Protein AF-A0ABD3F2F6-F1 (afdb_monomer_lite)

pLDDT: mean 80.14, std 14.1, range [32.81, 95.81]

Structure (mmCIF, N/CA/C/O backbone):
data_AF-A0ABD3F2F6-F1
#
_entry.id   AF-A0ABD3F2F6-F1
#
loop_
_atom_site.group_PDB
_atom_site.id
_atom_site.type_symbol
_atom_site.label_atom_id
_atom_site.label_alt_id
_atom_site.label_comp_id
_atom_site.label_asym_id
_atom_site.label_entity_id
_atom_site.label_seq_id
_atom_site.pdbx_PDB_ins_code
_atom_site.Cartn_x
_atom_site.Cartn_y
_atom_site.Cartn_z
_atom_site.occupancy
_atom_site.B_iso_or_equiv
_atom_site.auth_seq_id
_atom_site.auth_comp_id
_atom_site.auth_asym_id
_atom_site.auth_atom_id
_atom_site.pdbx_PDB_model_num
ATOM 1 N N . MET A 1 1 ? -10.175 11.149 2.663 1.00 34.66 1 MET A N 1
ATOM 2 C CA . MET A 1 1 ? -11.038 9.967 2.904 1.00 34.66 1 MET A CA 1
ATOM 3 C C . MET A 1 1 ? -10.371 8.774 2.241 1.00 34.66 1 MET A C 1
ATOM 5 O O . MET A 1 1 ? -10.285 8.774 1.022 1.00 34.66 1 MET A O 1
ATOM 9 N N . ILE A 1 2 ? -9.885 7.789 3.002 1.00 32.81 2 ILE A N 1
ATOM 10 C CA . ILE A 1 2 ? -9.436 6.516 2.416 1.00 32.81 2 ILE A CA 1
ATOM 11 C C . ILE A 1 2 ? -10.651 5.595 2.265 1.00 32.81 2 ILE A C 1
ATOM 13 O O . ILE A 1 2 ? -11.486 5.488 3.164 1.00 32.81 2 ILE A O 1
ATOM 17 N N . GLY A 1 3 ? -10.779 5.039 1.059 1.00 43.03 3 GLY A N 1
ATOM 18 C CA . GLY A 1 3 ? -12.008 4.497 0.471 1.00 43.03 3 GLY A CA 1
ATOM 19 C C . GLY A 1 3 ? -12.381 5.131 -0.880 1.00 43.03 3 GLY A C 1
ATOM 20 O O . GLY A 1 3 ? -13.419 4.779 -1.427 1.00 43.03 3 GLY A O 1
ATOM 21 N N . GLY A 1 4 ? -11.564 6.060 -1.401 1.00 45.00 4 GLY A N 1
ATOM 22 C CA . GLY A 1 4 ? -11.815 6.775 -2.659 1.00 45.00 4 GLY A CA 1
ATOM 23 C C . GLY A 1 4 ? -10.577 7.066 -3.514 1.00 45.00 4 GLY A C 1
ATOM 24 O O . GLY A 1 4 ? -10.615 8.043 -4.242 1.00 45.00 4 GLY A O 1
ATOM 25 N N . GLY A 1 5 ? -9.492 6.288 -3.390 1.00 52.72 5 GLY A N 1
ATOM 26 C CA . GLY A 1 5 ? -8.357 6.395 -4.320 1.00 52.72 5 GLY A CA 1
ATOM 27 C C . GLY A 1 5 ? -7.378 7.548 -4.098 1.00 52.72 5 GLY A C 1
ATOM 28 O O . GLY A 1 5 ? -6.946 8.187 -5.047 1.00 52.72 5 GLY A O 1
ATOM 29 N N . SER A 1 6 ? -7.025 7.844 -2.846 1.00 61.72 6 SER A N 1
ATOM 30 C CA . SER A 1 6 ? -6.035 8.887 -2.549 1.00 61.72 6 SER A CA 1
ATOM 31 C C . SER A 1 6 ? -4.613 8.355 -2.731 1.00 61.72 6 SER A C 1
ATOM 33 O O . SER A 1 6 ? -4.250 7.385 -2.069 1.00 61.72 6 SER A O 1
ATOM 35 N N . ILE A 1 7 ? -3.815 9.029 -3.558 1.00 64.25 7 ILE A N 1
ATOM 36 C CA . ILE A 1 7 ? -2.360 8.849 -3.651 1.00 64.25 7 ILE A CA 1
ATOM 37 C C . ILE A 1 7 ? -1.700 9.979 -2.864 1.00 64.25 7 ILE A C 1
ATOM 39 O O . ILE A 1 7 ? -2.131 11.131 -2.946 1.00 64.25 7 ILE A O 1
ATOM 43 N N . PHE A 1 8 ? -0.673 9.661 -2.089 1.00 68.31 8 PHE A N 1
ATOM 44 C CA . PHE A 1 8 ? 0.181 10.644 -1.434 1.00 68.31 8 PHE A CA 1
ATOM 45 C C . PHE A 1 8 ? 1.620 10.133 -1.463 1.00 68.31 8 PHE A C 1
ATOM 47 O O . PHE A 1 8 ? 1.853 8.929 -1.377 1.00 68.31 8 PHE A O 1
ATOM 54 N N . VAL A 1 9 ? 2.559 11.060 -1.623 1.00 69.88 9 VAL A N 1
ATOM 55 C CA . VAL A 1 9 ? 3.999 10.790 -1.662 1.00 69.88 9 VAL A CA 1
ATOM 56 C C . VAL A 1 9 ? 4.578 11.153 -0.301 1.00 69.88 9 VAL A C 1
ATOM 58 O O . VAL A 1 9 ? 4.168 12.152 0.295 1.00 69.88 9 VAL A O 1
ATOM 61 N N . MET A 1 10 ? 5.502 10.341 0.202 1.00 74.62 10 MET A N 1
ATOM 62 C CA . MET A 1 10 ? 6.161 10.577 1.481 1.00 74.62 10 MET A CA 1
ATOM 63 C C . MET A 1 10 ? 7.614 10.115 1.434 1.00 74.62 10 MET A C 1
ATOM 65 O O . MET A 1 10 ? 7.899 9.032 0.929 1.00 74.62 10 MET A O 1
ATOM 69 N N . ASP A 1 11 ? 8.505 10.919 2.009 1.00 76.94 11 ASP A N 1
ATOM 70 C CA . ASP A 1 11 ? 9.904 10.543 2.189 1.00 76.94 11 ASP A CA 1
ATOM 71 C C . ASP A 1 11 ? 10.015 9.608 3.395 1.00 76.94 11 ASP A C 1
ATOM 73 O O . ASP A 1 11 ? 9.551 9.934 4.493 1.00 76.94 11 ASP A O 1
ATOM 77 N N . ILE A 1 12 ? 10.633 8.447 3.192 1.00 74.56 12 ILE A N 1
ATOM 78 C CA . ILE A 1 12 ? 10.827 7.443 4.237 1.00 74.56 12 ILE A CA 1
ATOM 79 C C . ILE A 1 12 ? 12.324 7.214 4.415 1.00 74.56 12 ILE A C 1
ATOM 81 O O . ILE A 1 12 ? 13.052 6.987 3.451 1.00 74.56 12 ILE A O 1
ATOM 85 N N . ASP A 1 13 ? 12.790 7.275 5.659 1.00 77.00 13 ASP A N 1
ATOM 86 C CA . ASP A 1 13 ? 14.172 6.943 5.997 1.00 77.00 13 ASP A CA 1
ATOM 87 C C . ASP A 1 13 ? 14.357 5.418 5.920 1.00 77.00 13 ASP A C 1
ATOM 89 O O . ASP A 1 13 ? 13.531 4.654 6.421 1.00 77.00 13 ASP A O 1
ATOM 93 N N . GLU A 1 14 ? 15.463 4.955 5.332 1.00 71.44 14 GLU A N 1
ATOM 94 C CA . GLU A 1 14 ? 15.812 3.530 5.197 1.00 71.44 14 GLU A CA 1
ATOM 95 C C . GLU A 1 14 ? 15.771 2.748 6.527 1.00 71.44 14 GLU A C 1
ATOM 97 O O . GLU A 1 14 ? 15.601 1.525 6.547 1.00 71.44 14 GLU A O 1
ATOM 102 N N . ARG A 1 15 ? 15.936 3.449 7.656 1.00 77.00 15 ARG A N 1
ATOM 103 C CA . ARG A 1 15 ? 15.928 2.890 9.014 1.00 77.00 15 ARG A CA 1
ATOM 104 C C . ARG A 1 15 ? 14.529 2.775 9.596 1.00 77.00 15 ARG A C 1
ATOM 106 O O . ARG A 1 15 ? 14.384 2.179 10.666 1.00 77.00 15 ARG A O 1
ATOM 113 N N . GLN A 1 16 ? 13.527 3.360 8.946 1.00 88.25 16 GLN A N 1
ATOM 114 C CA . GLN A 1 16 ? 12.143 3.220 9.360 1.00 88.25 16 GLN A CA 1
ATOM 115 C C . GLN A 1 16 ? 11.612 1.843 8.979 1.00 88.25 16 GLN A C 1
ATOM 117 O O . GLN A 1 16 ? 11.961 1.265 7.948 1.00 88.25 16 GLN A O 1
ATOM 122 N N . ASN A 1 17 ? 10.774 1.300 9.854 1.00 92.31 17 ASN A N 1
ATOM 123 C CA . ASN A 1 17 ? 10.074 0.049 9.610 1.00 92.31 17 ASN A CA 1
ATOM 124 C C . ASN A 1 17 ? 8.642 0.284 9.124 1.00 92.31 17 ASN A C 1
ATOM 126 O O . ASN A 1 17 ? 8.111 1.397 9.153 1.00 92.31 17 ASN A O 1
ATOM 130 N N . VAL A 1 18 ? 8.008 -0.802 8.696 1.00 93.25 18 VAL A N 1
ATOM 131 C CA . VAL A 1 18 ? 6.624 -0.810 8.209 1.00 93.25 18 VAL A CA 1
ATOM 132 C C . VAL A 1 18 ? 5.647 -0.265 9.261 1.00 93.25 18 VAL A C 1
ATOM 134 O O . VAL A 1 18 ? 4.704 0.441 8.908 1.00 93.25 18 VAL A O 1
ATOM 137 N N . TRP A 1 19 ? 5.880 -0.511 10.557 1.00 94.62 19 TRP A N 1
ATOM 138 C 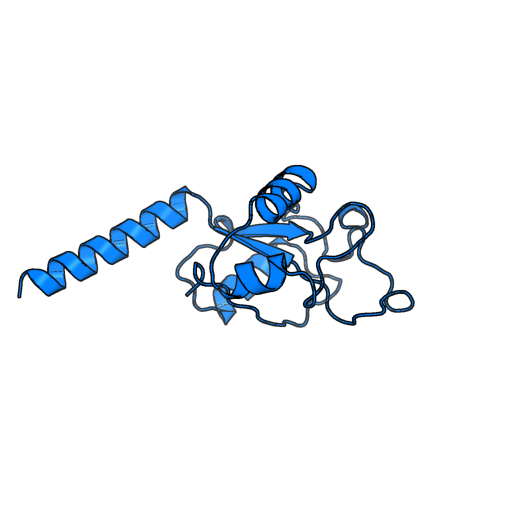CA . TRP A 1 19 ? 5.065 0.083 11.624 1.00 94.62 19 TRP A CA 1
ATOM 139 C C . TRP A 1 19 ? 5.120 1.618 11.629 1.00 94.62 19 TRP A C 1
ATOM 141 O O . TRP A 1 19 ? 4.079 2.271 11.677 1.00 94.62 19 TRP A O 1
ATOM 151 N N . GLN A 1 20 ? 6.316 2.202 11.540 1.00 93.19 20 GLN A N 1
ATOM 152 C CA . GLN A 1 20 ? 6.494 3.657 11.505 1.00 93.19 20 GLN A CA 1
ATOM 153 C C . GLN A 1 20 ? 5.865 4.270 10.251 1.00 93.19 20 GLN A C 1
ATOM 155 O O . GLN A 1 20 ? 5.268 5.342 10.325 1.00 93.19 20 GLN A O 1
ATOM 160 N N . LEU A 1 21 ? 5.912 3.562 9.119 1.00 91.75 21 LEU A N 1
ATOM 161 C CA . LEU A 1 21 ? 5.176 3.958 7.923 1.00 91.75 21 LEU A CA 1
ATOM 162 C C . LEU A 1 21 ? 3.660 3.996 8.185 1.00 91.75 21 LEU A C 1
ATOM 164 O O . LEU A 1 21 ? 3.006 4.985 7.858 1.00 91.75 21 LEU A O 1
ATOM 168 N N . LYS A 1 22 ? 3.086 2.971 8.834 1.00 92.88 22 LYS A N 1
ATOM 169 C CA . LYS A 1 22 ? 1.660 2.974 9.216 1.00 92.88 22 LYS A CA 1
ATOM 170 C C . LYS A 1 22 ? 1.316 4.170 10.119 1.00 92.88 22 LYS A C 1
ATOM 172 O O . LYS A 1 22 ? 0.270 4.783 9.916 1.00 92.88 22 LYS A O 1
ATOM 177 N N . GLU A 1 23 ? 2.177 4.532 11.073 1.00 91.75 23 GLU A N 1
ATOM 178 C CA . GLU A 1 23 ? 1.994 5.729 11.914 1.00 91.75 23 GLU A CA 1
ATOM 179 C C . GLU A 1 23 ? 1.936 7.008 11.067 1.00 91.75 23 GLU A C 1
ATOM 181 O O . GLU A 1 23 ? 0.929 7.721 11.111 1.00 91.75 23 GLU A O 1
ATOM 186 N N . MET A 1 24 ? 2.936 7.233 10.209 1.00 88.62 24 MET A N 1
ATOM 187 C CA . MET A 1 24 ? 2.998 8.413 9.337 1.00 88.62 24 MET A CA 1
ATOM 188 C C . MET A 1 24 ? 1.774 8.523 8.416 1.00 88.62 24 MET A C 1
ATOM 190 O O . MET A 1 24 ? 1.205 9.602 8.267 1.00 88.62 24 MET A O 1
ATOM 194 N N . ILE A 1 25 ? 1.307 7.406 7.842 1.00 87.25 25 ILE A N 1
ATOM 195 C CA . ILE A 1 25 ? 0.107 7.387 6.992 1.00 87.25 25 ILE A CA 1
ATOM 196 C C . ILE A 1 25 ? -1.121 7.874 7.766 1.00 87.25 25 ILE A C 1
ATOM 198 O O . ILE A 1 25 ? -1.906 8.662 7.230 1.00 87.25 25 ILE A O 1
ATOM 202 N N . THR A 1 26 ? -1.309 7.404 9.005 1.00 86.81 26 THR A N 1
ATOM 203 C CA . THR A 1 26 ? -2.457 7.818 9.827 1.00 86.81 26 THR A CA 1
ATOM 204 C C . THR A 1 26 ? -2.393 9.285 10.236 1.00 86.81 26 THR A C 1
ATOM 206 O O . THR A 1 26 ? -3.428 9.957 10.208 1.00 86.81 26 THR A O 1
ATOM 209 N N . GLU A 1 27 ? -1.199 9.781 10.570 1.00 85.06 27 GLU A N 1
ATOM 210 C CA . GLU A 1 27 ? -0.967 11.165 10.987 1.00 85.06 27 GLU A CA 1
ATOM 211 C C . GLU A 1 27 ? -1.200 12.142 9.829 1.00 85.06 27 GLU A C 1
ATOM 213 O O . GLU A 1 27 ? -2.022 13.052 9.952 1.00 85.06 27 GLU A O 1
ATOM 218 N N . GLU A 1 28 ? -0.571 11.909 8.675 1.00 81.38 28 GLU A N 1
ATOM 219 C CA . GLU A 1 28 ? -0.661 12.808 7.518 1.00 81.38 28 GLU A CA 1
ATOM 220 C C . GLU A 1 28 ? -2.076 12.846 6.925 1.00 81.38 28 GLU A C 1
ATOM 222 O O . GLU A 1 28 ? -2.655 13.909 6.677 1.00 81.38 28 GLU A O 1
ATOM 227 N N . ASN A 1 29 ? -2.710 11.682 6.765 1.00 74.19 29 ASN A N 1
ATOM 228 C CA . ASN A 1 29 ? -4.025 11.604 6.126 1.00 74.19 29 ASN A CA 1
ATOM 229 C C . ASN A 1 29 ? -5.192 11.915 7.078 1.00 74.19 29 ASN A C 1
ATOM 231 O O . ASN A 1 29 ? -6.351 11.879 6.644 1.00 74.19 29 ASN A O 1
ATOM 235 N N . HIS A 1 30 ? -4.914 12.200 8.360 1.00 71.19 30 HIS A N 1
ATOM 236 C CA . HIS A 1 30 ? -5.915 12.454 9.404 1.00 71.19 30 HIS A CA 1
ATOM 237 C C . HIS A 1 30 ? -7.029 11.391 9.417 1.00 71.19 30 HIS A C 1
ATOM 239 O O . HIS A 1 30 ? -8.211 11.684 9.636 1.00 71.19 30 HIS A O 1
ATOM 245 N N . VAL A 1 31 ? -6.672 10.141 9.111 1.00 67.69 31 VAL A N 1
ATOM 246 C CA . VAL A 1 31 ? -7.646 9.053 9.042 1.00 67.69 31 VAL A CA 1
ATOM 247 C C . VAL A 1 31 ? -7.926 8.615 10.475 1.00 67.69 31 VAL A C 1
ATOM 249 O O . VAL A 1 31 ? -6.984 8.296 11.196 1.00 67.69 31 VAL A O 1
ATOM 252 N N . PRO A 1 32 ? -9.196 8.546 10.914 1.00 76.75 32 PRO A N 1
ATOM 253 C CA . PRO A 1 32 ? -9.544 8.114 12.265 1.00 76.75 32 PRO A CA 1
ATOM 254 C C . PRO A 1 32 ? -9.456 6.583 12.397 1.00 76.75 32 PRO A C 1
ATOM 256 O O . PRO A 1 32 ? -10.395 5.926 12.843 1.00 76.75 32 PRO A O 1
ATOM 259 N N . VAL A 1 33 ? -8.341 6.000 11.960 1.00 83.44 33 VAL A N 1
ATOM 260 C CA . VAL A 1 33 ? -8.002 4.583 12.108 1.00 83.44 33 VAL A CA 1
ATOM 261 C C . VAL A 1 33 ? -6.689 4.472 12.859 1.00 83.44 33 VAL A C 1
ATOM 263 O O . VAL A 1 33 ? -5.801 5.307 12.715 1.00 83.44 33 VAL A O 1
ATOM 266 N N . SER A 1 34 ? -6.573 3.443 13.690 1.00 88.88 34 SER A N 1
ATOM 267 C CA . SER A 1 34 ? -5.316 3.162 14.373 1.00 88.88 34 SER A CA 1
ATOM 268 C C . SER A 1 34 ? -4.303 2.592 13.370 1.00 88.88 34 SER A C 1
ATOM 270 O O . SER A 1 34 ? -4.715 1.833 12.492 1.00 88.88 34 SER A O 1
ATOM 272 N N . PRO A 1 35 ? -2.992 2.862 13.516 1.00 91.06 35 PRO A N 1
ATOM 273 C CA . PRO A 1 35 ? -1.959 2.270 12.659 1.00 91.06 35 PRO A CA 1
ATOM 274 C C . PRO A 1 35 ? -2.058 0.743 12.553 1.00 91.06 35 PRO A C 1
ATOM 276 O O . PRO A 1 35 ? -1.925 0.187 11.472 1.00 91.06 35 PRO A O 1
ATOM 279 N N . LYS A 1 36 ? -2.420 0.059 13.648 1.00 91.75 36 LYS A N 1
ATOM 280 C CA . LYS A 1 36 ? -2.641 -1.402 13.691 1.00 91.75 36 LYS A CA 1
ATOM 281 C C . LYS A 1 36 ? -3.756 -1.908 12.765 1.00 91.75 36 LYS A C 1
ATOM 283 O O . LYS A 1 36 ? -3.854 -3.104 12.514 1.00 91.75 36 LYS A O 1
ATOM 288 N N . ASP A 1 37 ? -4.665 -1.020 12.368 1.00 92.19 37 ASP A N 1
ATOM 289 C CA . ASP A 1 37 ? -5.777 -1.329 11.478 1.00 92.19 37 ASP A CA 1
ATOM 290 C C . ASP A 1 37 ? -5.413 -1.079 10.011 1.00 92.19 37 ASP A C 1
ATOM 292 O O . ASP A 1 37 ? -6.199 -1.444 9.138 1.00 92.19 37 ASP A O 1
ATOM 296 N N . LEU A 1 38 ? -4.246 -0.490 9.731 1.00 93.19 38 LEU A N 1
ATOM 297 C CA . LEU A 1 38 ? -3.693 -0.414 8.386 1.00 93.19 38 LEU A CA 1
ATOM 298 C C . LEU A 1 38 ? -2.986 -1.714 8.021 1.00 93.19 38 LEU A C 1
ATOM 300 O O . LEU A 1 38 ? -2.309 -2.334 8.843 1.00 93.19 38 LEU A O 1
ATOM 304 N N . LYS A 1 39 ? -3.104 -2.078 6.750 1.00 94.12 39 LYS A N 1
ATOM 305 C CA . LYS A 1 39 ? -2.397 -3.183 6.113 1.00 94.12 39 LYS A CA 1
ATOM 306 C C . LYS A 1 39 ? -1.686 -2.657 4.883 1.00 94.12 39 LYS A C 1
ATOM 308 O O . LYS A 1 39 ? -2.301 -1.955 4.082 1.00 94.12 39 LYS A O 1
ATOM 313 N N . LEU A 1 40 ? -0.409 -2.989 4.755 1.00 94.69 40 LEU A N 1
ATOM 314 C CA . LEU A 1 40 ? 0.438 -2.533 3.660 1.00 94.69 40 LEU A CA 1
ATOM 315 C C . LEU A 1 40 ? 0.852 -3.725 2.808 1.00 94.69 40 LEU A C 1
ATOM 317 O O . LEU A 1 40 ? 1.168 -4.788 3.343 1.00 94.69 40 LEU A O 1
ATOM 321 N N . TYR A 1 41 ? 0.833 -3.541 1.493 1.00 94.56 41 TYR A N 1
ATOM 322 C CA . TYR A 1 41 ? 1.205 -4.562 0.523 1.00 94.56 41 TYR A CA 1
ATOM 323 C C . TYR A 1 41 ? 2.097 -3.943 -0.544 1.00 94.56 41 TYR A C 1
ATOM 325 O O . TYR A 1 41 ? 1.809 -2.862 -1.061 1.00 94.56 41 TYR A O 1
ATOM 333 N N . VAL A 1 42 ? 3.149 -4.665 -0.916 1.00 93.06 42 VAL A N 1
ATOM 334 C CA . VAL A 1 42 ? 3.993 -4.309 -2.057 1.00 93.06 42 VAL A CA 1
ATOM 335 C C . VAL A 1 42 ? 3.137 -4.324 -3.330 1.00 93.06 42 VAL A C 1
ATOM 337 O O . VAL A 1 42 ? 2.474 -5.328 -3.609 1.00 93.06 42 VAL A O 1
ATOM 340 N N . ALA A 1 43 ? 3.138 -3.234 -4.105 1.00 91.81 43 ALA A N 1
ATOM 341 C CA . ALA A 1 43 ? 2.390 -3.135 -5.360 1.00 91.81 43 ALA A CA 1
ATOM 342 C C . ALA A 1 43 ? 3.228 -3.667 -6.535 1.00 91.81 43 ALA A C 1
ATOM 344 O O . ALA A 1 43 ? 3.649 -2.919 -7.410 1.00 91.81 43 ALA A O 1
ATOM 345 N N . LYS A 1 44 ? 3.520 -4.969 -6.526 1.00 89.25 44 LYS A N 1
ATOM 346 C CA . LYS A 1 44 ? 4.360 -5.627 -7.535 1.00 89.25 44 LYS A CA 1
ATOM 347 C C . LYS A 1 44 ? 3.680 -6.874 -8.081 1.00 89.25 44 LYS A C 1
ATOM 349 O O . LYS A 1 44 ? 3.122 -7.660 -7.314 1.00 89.25 44 LYS A O 1
ATOM 354 N N . ASN A 1 45 ? 3.750 -7.074 -9.390 1.00 84.69 45 ASN A N 1
ATOM 355 C CA . ASN A 1 45 ? 3.309 -8.287 -10.060 1.00 84.69 45 ASN A CA 1
ATOM 356 C C . ASN A 1 45 ? 4.501 -8.987 -10.716 1.00 84.69 45 ASN A C 1
ATOM 358 O O . ASN A 1 45 ? 5.083 -8.463 -11.664 1.00 84.69 45 ASN A O 1
ATOM 362 N N . ASP A 1 46 ? 4.844 -10.174 -10.221 1.00 79.88 46 ASP A N 1
ATOM 363 C CA . ASP A 1 46 ? 6.051 -10.906 -10.609 1.00 79.88 46 ASP A CA 1
ATOM 364 C C . ASP A 1 46 ? 7.306 -10.014 -10.506 1.00 79.88 46 ASP A C 1
ATOM 366 O O . ASP A 1 46 ? 7.782 -9.734 -9.404 1.00 79.88 46 ASP A O 1
ATOM 370 N N . GLU A 1 47 ? 7.828 -9.537 -11.635 1.00 77.81 47 GLU A N 1
ATOM 371 C CA . GLU A 1 47 ? 9.010 -8.669 -11.702 1.00 77.81 47 GLU A CA 1
ATOM 372 C C . GLU A 1 47 ? 8.664 -7.181 -11.878 1.00 77.81 47 GLU A C 1
ATOM 374 O O . GLU A 1 47 ? 9.516 -6.336 -11.619 1.00 77.81 47 GLU A O 1
ATOM 379 N N . ASN A 1 48 ? 7.415 -6.848 -12.222 1.00 84.06 48 ASN A N 1
ATOM 380 C CA . ASN A 1 48 ? 7.008 -5.489 -12.577 1.00 84.06 48 ASN A CA 1
ATOM 381 C C . ASN A 1 48 ? 6.301 -4.784 -11.419 1.00 84.06 48 ASN A C 1
ATOM 383 O O . ASN A 1 48 ? 5.354 -5.314 -10.833 1.00 84.06 48 ASN A O 1
ATOM 387 N N . TRP A 1 49 ? 6.737 -3.568 -11.115 1.00 88.19 49 TRP A N 1
ATOM 388 C CA . TRP A 1 49 ? 6.025 -2.677 -10.206 1.00 88.19 49 TRP A CA 1
ATOM 389 C C . TRP A 1 49 ? 4.743 -2.169 -10.858 1.00 88.19 49 TRP A C 1
ATOM 391 O O . TRP A 1 49 ? 4.687 -1.984 -12.071 1.00 88.19 49 TRP A O 1
ATOM 401 N N . LEU A 1 50 ? 3.699 -1.986 -10.053 1.00 87.81 50 LEU A N 1
ATOM 402 C CA . LEU A 1 50 ? 2.493 -1.305 -10.495 1.00 87.81 50 LEU A CA 1
ATOM 403 C C . LEU A 1 50 ? 2.859 0.152 -10.750 1.00 87.81 50 LEU A C 1
ATOM 405 O O . LEU A 1 50 ? 3.142 0.859 -9.792 1.00 87.81 50 LEU A O 1
ATOM 409 N N . ASP A 1 51 ? 2.827 0.583 -12.003 1.00 84.25 51 ASP A N 1
ATOM 410 C CA . ASP A 1 51 ? 3.120 1.958 -12.398 1.00 84.25 51 ASP A CA 1
ATOM 411 C C . ASP A 1 51 ? 1.836 2.774 -12.648 1.00 84.25 51 ASP A C 1
ATOM 413 O O . ASP A 1 51 ? 0.731 2.237 -12.792 1.00 84.25 51 ASP A O 1
ATOM 417 N N . SER A 1 52 ? 1.979 4.097 -12.729 1.00 83.50 52 SER A N 1
ATOM 418 C CA . SER A 1 52 ? 0.853 5.025 -12.928 1.00 83.50 52 SER A CA 1
ATOM 419 C C . SER A 1 52 ? 0.163 4.922 -14.302 1.00 83.50 52 SER A C 1
ATOM 421 O O . SER A 1 52 ? -0.955 5.420 -14.492 1.00 83.50 52 SER A O 1
ATOM 423 N N . SER A 1 53 ? 0.799 4.275 -15.282 1.00 84.31 53 SER A N 1
ATOM 424 C CA . SER A 1 53 ? 0.230 3.999 -16.603 1.00 84.31 53 SER A CA 1
ATOM 425 C C . SER A 1 53 ? -0.658 2.747 -16.620 1.00 84.31 53 SER A C 1
ATOM 427 O O . SER A 1 53 ? -1.497 2.622 -17.524 1.00 84.31 53 SER A O 1
ATOM 429 N N . ASP A 1 54 ? -0.554 1.873 -15.608 1.00 86.56 54 ASP A N 1
ATOM 430 C CA . ASP A 1 54 ? -1.394 0.685 -15.467 1.00 86.56 54 ASP A CA 1
ATOM 431 C C . ASP A 1 54 ? -2.887 1.085 -15.372 1.00 86.56 54 ASP A C 1
ATOM 433 O O . ASP A 1 54 ? -3.285 1.911 -14.542 1.00 86.56 54 ASP A O 1
ATOM 437 N N . PRO A 1 55 ? -3.783 0.509 -16.195 1.00 89.62 55 PRO A N 1
ATOM 438 C CA . PRO A 1 55 ? -5.214 0.799 -16.122 1.00 89.62 55 PRO A CA 1
ATOM 439 C C . PRO A 1 55 ? -5.839 0.541 -14.742 1.00 89.62 55 PRO A C 1
ATOM 441 O O . PRO A 1 55 ? -6.812 1.200 -14.372 1.00 89.62 55 PRO A O 1
ATOM 444 N N . ASN A 1 56 ? -5.315 -0.417 -13.981 1.00 88.38 56 ASN A N 1
ATOM 445 C CA . ASN A 1 56 ? -5.743 -0.707 -12.621 1.00 88.38 56 ASN A CA 1
ATOM 446 C C . ASN A 1 56 ? -5.342 0.398 -11.642 1.00 88.38 56 ASN A C 1
ATOM 448 O O . ASN A 1 56 ? -6.102 0.638 -10.704 1.00 88.38 56 ASN A O 1
ATOM 452 N N . PHE A 1 57 ? -4.233 1.106 -11.880 1.00 86.19 57 PHE A N 1
ATOM 453 C CA . PHE A 1 57 ? -3.836 2.272 -11.088 1.00 86.19 57 PHE A CA 1
ATOM 454 C C . PHE A 1 57 ? -4.908 3.365 -11.152 1.00 86.19 57 PHE A C 1
ATOM 456 O O . PHE A 1 57 ? -5.426 3.794 -10.124 1.00 86.19 57 PHE A O 1
ATOM 463 N N . LYS A 1 58 ? -5.372 3.714 -12.358 1.00 86.00 58 LYS A N 1
ATOM 464 C CA . LYS A 1 58 ? -6.469 4.688 -12.536 1.00 86.00 58 LYS A CA 1
ATOM 465 C C . LYS A 1 58 ? -7.761 4.259 -11.852 1.00 86.00 58 LYS A C 1
ATOM 467 O O . LYS A 1 58 ? -8.496 5.071 -11.303 1.00 86.00 58 LYS A O 1
ATOM 472 N N . ARG A 1 59 ? -8.057 2.960 -11.859 1.00 86.75 59 ARG A N 1
ATOM 473 C CA . ARG A 1 59 ? -9.243 2.438 -11.166 1.00 86.75 59 ARG A CA 1
ATOM 474 C C . ARG A 1 59 ? -9.106 2.553 -9.651 1.00 86.75 59 ARG A C 1
ATOM 476 O O . ARG A 1 59 ? -10.110 2.822 -8.994 1.00 86.75 59 ARG A O 1
ATOM 483 N N . LEU A 1 60 ? -7.893 2.389 -9.118 1.00 86.38 60 LEU A N 1
ATOM 484 C CA . LEU A 1 60 ? -7.607 2.661 -7.713 1.00 86.38 60 LEU A CA 1
ATOM 485 C C . LEU A 1 60 ? -7.830 4.135 -7.385 1.00 86.38 60 LEU A C 1
ATOM 487 O O . LEU A 1 60 ? -8.502 4.395 -6.392 1.00 86.38 60 LEU A O 1
ATOM 491 N N . GLU A 1 61 ? -7.377 5.068 -8.230 1.00 82.56 61 GLU A N 1
ATOM 492 C CA . GLU A 1 61 ? -7.648 6.512 -8.085 1.00 82.56 61 GLU A CA 1
ATOM 493 C C . GLU A 1 61 ? -9.151 6.834 -8.069 1.00 82.56 61 GLU A C 1
ATOM 495 O O . GLU A 1 61 ? -9.612 7.697 -7.327 1.00 82.56 61 GLU A O 1
ATOM 500 N N . GLU A 1 62 ? -9.950 6.096 -8.839 1.00 83.69 62 GLU A N 1
ATOM 501 C CA . GLU A 1 62 ? -11.414 6.220 -8.854 1.00 83.69 62 GLU A CA 1
ATOM 502 C C . GLU A 1 62 ? -12.099 5.559 -7.637 1.00 83.69 62 GLU A C 1
ATOM 504 O O . GLU A 1 62 ? -13.328 5.575 -7.516 1.00 83.69 62 GLU A O 1
ATOM 509 N N . GLY A 1 63 ? -11.329 4.962 -6.722 1.00 79.06 63 GLY A N 1
ATOM 510 C CA . GLY A 1 63 ? -11.830 4.271 -5.534 1.00 79.06 63 GLY A CA 1
ATOM 511 C C . GLY A 1 63 ? -12.369 2.863 -5.800 1.00 79.06 63 GLY A C 1
ATOM 512 O O . GLY A 1 63 ? -12.980 2.261 -4.913 1.00 79.06 63 GLY A O 1
ATOM 513 N N . ALA A 1 64 ? -12.157 2.317 -6.998 1.00 84.81 64 ALA A N 1
ATOM 514 C CA . ALA A 1 64 ? -12.439 0.923 -7.299 1.00 84.81 64 ALA A CA 1
ATOM 515 C C . ALA A 1 64 ? -11.219 0.060 -6.961 1.00 84.81 64 ALA A C 1
ATOM 517 O O . ALA A 1 64 ? -10.088 0.440 -7.228 1.00 84.81 64 ALA A O 1
ATOM 518 N N . VAL A 1 65 ? -11.444 -1.141 -6.428 1.00 87.56 65 VAL A N 1
ATOM 519 C CA . VAL A 1 65 ? -10.377 -2.135 -6.233 1.00 87.56 65 VAL A CA 1
ATOM 520 C C . VAL A 1 65 ? -10.561 -3.238 -7.278 1.00 87.56 65 VAL A C 1
ATOM 522 O O . VAL A 1 65 ? -11.465 -4.067 -7.131 1.00 87.56 65 VAL A O 1
ATOM 525 N N . PRO A 1 66 ? -9.787 -3.238 -8.381 1.00 90.06 66 PRO A N 1
ATOM 526 C CA . PRO A 1 66 ? -9.836 -4.299 -9.381 1.00 90.06 66 PRO A CA 1
ATOM 527 C C . PRO A 1 66 ? -9.481 -5.670 -8.795 1.00 90.06 66 PRO A C 1
ATOM 529 O O . PRO A 1 66 ? -8.710 -5.774 -7.839 1.00 90.06 66 PRO A O 1
ATOM 532 N N . ALA A 1 67 ? -10.002 -6.736 -9.412 1.00 92.62 67 ALA A N 1
ATOM 533 C CA . ALA A 1 67 ? -9.690 -8.111 -9.013 1.00 92.62 67 ALA A CA 1
ATOM 534 C C . ALA A 1 67 ? -8.180 -8.388 -9.060 1.00 92.62 67 ALA A C 1
ATOM 536 O O . ALA A 1 67 ? -7.645 -8.981 -8.136 1.00 92.62 67 ALA A O 1
ATOM 537 N N . GLU A 1 68 ? -7.485 -7.862 -10.069 1.00 91.38 68 GLU A N 1
ATOM 538 C CA . GLU A 1 68 ? -6.034 -8.005 -10.207 1.00 91.38 68 GLU A CA 1
ATOM 539 C C . GLU A 1 68 ? -5.252 -7.373 -9.047 1.00 91.38 68 GLU A C 1
ATOM 541 O O . GLU A 1 68 ? -4.284 -7.962 -8.575 1.00 91.38 68 GLU A O 1
ATOM 546 N N . ILE A 1 69 ? -5.712 -6.233 -8.517 1.00 91.69 69 ILE A N 1
ATOM 547 C CA . ILE A 1 69 ? -5.117 -5.620 -7.321 1.00 91.69 69 ILE A CA 1
ATOM 548 C C . ILE A 1 69 ? -5.379 -6.483 -6.084 1.00 91.69 69 ILE A C 1
ATOM 550 O O . ILE A 1 69 ? -4.488 -6.682 -5.263 1.00 91.69 69 ILE A O 1
ATOM 554 N N . THR A 1 70 ? -6.582 -7.048 -5.964 1.00 91.44 70 THR A N 1
ATOM 555 C CA . THR A 1 70 ? -6.903 -7.969 -4.861 1.00 91.44 70 THR A CA 1
ATOM 556 C C . THR A 1 70 ? -6.032 -9.225 -4.919 1.00 91.44 70 THR A C 1
ATOM 558 O O . THR A 1 70 ? -5.503 -9.662 -3.897 1.00 91.44 70 THR A O 1
ATOM 561 N N . ASP A 1 71 ? -5.840 -9.781 -6.114 1.00 93.25 71 ASP A N 1
ATOM 562 C CA . ASP A 1 71 ? -4.977 -10.937 -6.337 1.00 93.25 71 ASP A CA 1
ATOM 563 C C . ASP A 1 71 ? -3.511 -10.601 -6.035 1.00 93.25 71 ASP A C 1
ATOM 565 O O . ASP A 1 71 ? -2.814 -11.412 -5.432 1.00 93.25 71 ASP A O 1
ATOM 569 N N . MET A 1 72 ? -3.050 -9.398 -6.390 1.00 92.38 72 MET A N 1
ATOM 570 C CA . MET A 1 72 ? -1.712 -8.901 -6.060 1.00 92.38 72 MET A CA 1
ATOM 571 C C . MET A 1 72 ? -1.492 -8.821 -4.544 1.00 92.38 72 MET A C 1
ATOM 573 O O . MET A 1 72 ? -0.518 -9.375 -4.037 1.00 92.38 72 MET A O 1
ATOM 577 N N . MET A 1 73 ? -2.431 -8.225 -3.801 1.00 93.19 73 MET A N 1
ATOM 578 C CA . MET A 1 73 ? -2.382 -8.183 -2.332 1.00 93.19 73 MET A CA 1
ATOM 579 C C . MET A 1 73 ? -2.351 -9.593 -1.727 1.00 93.19 73 MET A C 1
ATOM 581 O O . MET A 1 73 ? -1.597 -9.859 -0.791 1.00 93.19 73 MET A O 1
ATOM 585 N N . ALA A 1 74 ? -3.156 -10.514 -2.268 1.00 92.44 74 ALA A N 1
ATOM 586 C CA . ALA A 1 74 ? -3.199 -11.898 -1.808 1.00 92.44 74 ALA A CA 1
ATOM 587 C C . ALA A 1 74 ? -1.897 -12.663 -2.102 1.00 92.44 74 ALA A C 1
ATOM 589 O O . ALA A 1 74 ? -1.477 -13.474 -1.277 1.00 92.44 74 ALA A O 1
ATOM 590 N N . ARG A 1 75 ? -1.261 -12.410 -3.254 1.00 92.75 75 ARG A N 1
ATOM 591 C CA . ARG A 1 75 ? 0.013 -13.028 -3.651 1.00 92.75 75 ARG A CA 1
ATOM 592 C C . ARG A 1 75 ? 1.185 -12.533 -2.808 1.00 92.75 75 ARG A C 1
ATOM 594 O O . ARG A 1 75 ? 1.964 -13.356 -2.337 1.00 92.75 75 ARG A O 1
ATOM 601 N N . ASN A 1 76 ? 1.294 -11.220 -2.615 1.00 92.25 76 ASN A N 1
ATOM 602 C CA . ASN A 1 76 ? 2.449 -10.615 -1.945 1.00 92.25 76 ASN A CA 1
ATOM 603 C C . ASN A 1 76 ? 2.361 -10.711 -0.419 1.00 92.25 76 ASN A C 1
ATOM 605 O O . ASN A 1 76 ? 3.385 -10.719 0.258 1.00 92.25 76 ASN A O 1
ATOM 609 N N . GLY A 1 77 ? 1.146 -10.835 0.122 1.00 94.19 77 GLY A N 1
ATOM 610 C CA . GLY A 1 77 ? 0.927 -10.857 1.561 1.00 94.19 77 GLY A CA 1
ATOM 611 C C . GLY A 1 77 ? 1.131 -9.486 2.207 1.00 94.19 77 GLY A C 1
ATOM 612 O O . GLY A 1 77 ? 1.645 -8.545 1.604 1.00 94.19 77 GLY A O 1
ATOM 613 N N . GLU A 1 78 ? 0.663 -9.365 3.448 1.00 95.62 78 GLU A N 1
ATOM 614 C CA . GLU A 1 78 ? 0.864 -8.146 4.231 1.00 95.62 78 GLU A CA 1
ATOM 615 C C . GLU A 1 78 ? 2.347 -8.005 4.598 1.00 95.62 78 GLU A C 1
ATOM 617 O O . GLU A 1 78 ? 2.985 -8.979 5.005 1.00 95.62 78 GLU A O 1
ATOM 622 N N . MET A 1 79 ? 2.882 -6.793 4.460 1.00 95.25 79 MET A N 1
ATOM 623 C CA . MET A 1 79 ? 4.237 -6.464 4.891 1.00 95.25 79 MET A CA 1
ATOM 624 C C . MET A 1 79 ? 4.369 -6.633 6.411 1.00 95.25 79 MET A C 1
ATOM 626 O O . MET A 1 79 ? 3.483 -6.236 7.165 1.00 95.25 79 MET A O 1
ATOM 630 N N . ASP A 1 80 ? 5.485 -7.204 6.868 1.00 95.81 80 ASP A N 1
ATOM 631 C CA . ASP A 1 80 ? 5.741 -7.395 8.298 1.00 95.81 80 ASP A CA 1
ATOM 632 C C . ASP A 1 80 ? 6.080 -6.057 8.971 1.00 95.81 80 ASP A C 1
ATOM 634 O O . ASP A 1 80 ? 7.046 -5.394 8.594 1.00 95.81 80 ASP A O 1
ATOM 638 N N . ASP A 1 81 ? 5.307 -5.689 9.996 1.00 95.12 81 ASP A N 1
ATOM 639 C CA . ASP A 1 81 ? 5.443 -4.440 10.759 1.00 95.12 81 ASP A CA 1
ATOM 640 C C . ASP A 1 81 ? 6.856 -4.207 11.320 1.00 95.12 81 ASP A C 1
ATOM 642 O O . ASP A 1 81 ? 7.270 -3.064 11.533 1.00 95.12 81 ASP A O 1
ATOM 646 N N . THR A 1 82 ? 7.598 -5.285 11.580 1.00 93.56 82 THR A N 1
ATOM 647 C CA . THR A 1 82 ? 8.937 -5.231 12.175 1.00 93.56 82 THR A CA 1
ATOM 648 C C . THR A 1 82 ? 10.048 -5.040 11.150 1.00 93.56 82 THR A C 1
ATOM 650 O O . THR A 1 82 ? 11.179 -4.728 11.537 1.00 93.56 82 THR A O 1
ATOM 653 N N . TYR A 1 83 ? 9.761 -5.220 9.860 1.00 94.19 83 TYR A N 1
ATOM 654 C CA . TYR A 1 83 ? 10.781 -5.156 8.821 1.00 94.19 83 TYR A CA 1
ATOM 655 C C . TYR A 1 83 ? 11.133 -3.703 8.488 1.00 94.19 83 TYR A C 1
ATOM 657 O O . TYR A 1 83 ? 10.230 -2.872 8.359 1.00 94.19 83 TYR A O 1
ATOM 665 N N . PRO A 1 84 ? 12.434 -3.379 8.334 1.00 91.38 84 PRO A N 1
ATOM 666 C CA . PRO A 1 84 ? 12.844 -2.096 7.775 1.00 91.38 84 PRO A CA 1
ATOM 667 C C . PRO A 1 84 ? 12.325 -1.965 6.340 1.00 91.38 84 PRO A C 1
ATOM 669 O O . PRO A 1 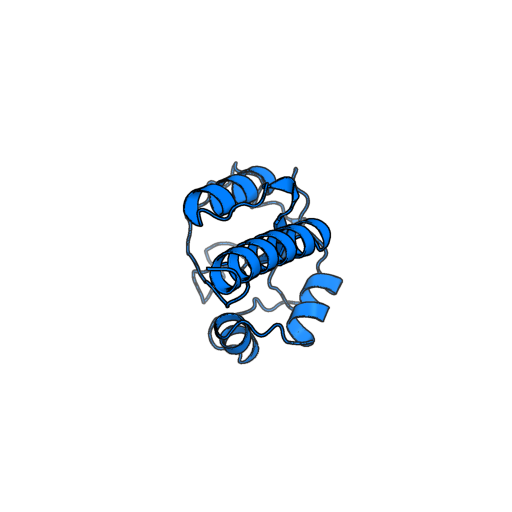84 ? 12.137 -2.975 5.660 1.00 91.38 84 PRO A O 1
ATOM 672 N N . MET A 1 85 ? 12.127 -0.741 5.855 1.00 86.44 85 MET A N 1
ATOM 673 C CA . MET A 1 85 ? 11.603 -0.540 4.502 1.00 86.44 85 MET A CA 1
ATOM 674 C C . MET A 1 85 ? 12.512 -1.144 3.433 1.00 86.44 85 MET A C 1
ATOM 676 O O . MET A 1 85 ? 12.021 -1.851 2.574 1.00 86.44 85 MET A O 1
ATOM 680 N N . LEU A 1 86 ? 13.837 -1.033 3.524 1.00 86.19 86 LEU A N 1
ATOM 681 C CA . LEU A 1 86 ? 14.740 -1.677 2.553 1.00 86.19 86 LEU A CA 1
ATOM 682 C C . LEU A 1 86 ? 14.980 -3.177 2.819 1.00 86.19 86 LEU A C 1
ATOM 684 O O . LEU A 1 86 ? 16.005 -3.740 2.430 1.00 86.19 86 LEU A O 1
ATOM 688 N N . HIS A 1 87 ? 14.067 -3.859 3.517 1.00 89.25 87 HIS A N 1
ATOM 689 C CA . HIS A 1 87 ? 14.200 -5.294 3.731 1.00 89.25 87 HIS A CA 1
ATOM 690 C C . HIS A 1 87 ? 14.086 -6.051 2.400 1.00 89.25 87 HIS A C 1
ATOM 692 O O . HIS A 1 87 ? 13.119 -5.904 1.654 1.00 89.25 87 HIS A O 1
ATOM 698 N N . THR A 1 88 ? 15.038 -6.947 2.135 1.00 88.69 88 THR A N 1
ATOM 699 C CA . THR A 1 88 ? 15.150 -7.676 0.858 1.00 88.69 88 THR A CA 1
ATOM 700 C C . THR A 1 88 ? 13.926 -8.525 0.510 1.00 88.69 88 THR A C 1
ATOM 702 O O . THR A 1 88 ? 13.703 -8.826 -0.658 1.00 88.69 88 THR A O 1
ATOM 705 N N . ALA A 1 89 ? 13.099 -8.880 1.499 1.00 89.19 89 ALA A N 1
ATOM 706 C CA . ALA A 1 89 ? 11.827 -9.574 1.281 1.00 89.19 89 ALA A CA 1
ATOM 707 C C . ALA A 1 89 ? 10.829 -8.776 0.421 1.00 89.19 89 ALA A C 1
ATOM 709 O O . ALA A 1 89 ? 9.952 -9.381 -0.187 1.00 89.19 89 ALA A O 1
ATOM 710 N N . PHE A 1 90 ? 10.952 -7.447 0.370 1.00 88.38 90 PHE A N 1
ATOM 711 C CA . PHE A 1 90 ? 10.079 -6.589 -0.433 1.00 88.38 90 PHE A CA 1
ATOM 712 C C . PHE A 1 90 ? 10.585 -6.402 -1.868 1.00 88.38 90 PHE A C 1
ATOM 714 O O . PHE A 1 90 ? 9.803 -6.054 -2.749 1.00 88.38 90 PHE A O 1
ATOM 721 N N . GLY A 1 91 ? 11.869 -6.687 -2.122 1.00 87.50 91 GLY A N 1
ATOM 722 C CA . GLY A 1 91 ? 12.455 -6.672 -3.462 1.00 87.50 91 GLY A CA 1
ATOM 723 C C . GLY A 1 91 ? 12.393 -5.312 -4.158 1.00 87.50 91 GLY A C 1
ATOM 724 O O . GLY A 1 91 ? 12.183 -5.293 -5.376 1.00 87.50 91 GLY A O 1
ATOM 725 N N . PHE A 1 92 ? 12.514 -4.221 -3.385 1.00 85.00 92 PHE A N 1
ATOM 726 C CA . PHE A 1 92 ? 12.633 -2.852 -3.892 1.00 85.00 92 PHE A CA 1
ATOM 727 C C . PHE A 1 92 ? 13.826 -2.744 -4.856 1.00 85.00 92 PHE A C 1
ATOM 729 O O . PHE A 1 92 ? 14.850 -3.381 -4.596 1.00 85.00 92 PHE A O 1
ATOM 736 N N . PRO A 1 93 ? 13.667 -2.041 -5.994 1.00 77.06 93 PRO A N 1
ATOM 737 C CA . PRO A 1 93 ? 14.756 -1.839 -6.939 1.00 77.06 93 PRO A CA 1
ATOM 738 C C . PRO A 1 93 ? 15.855 -0.999 -6.282 1.00 77.06 93 PRO A C 1
ATOM 740 O O . PRO A 1 93 ? 15.565 -0.163 -5.427 1.00 77.06 93 PRO A O 1
ATOM 743 N N . ASP A 1 94 ? 17.106 -1.232 -6.676 1.00 72.12 94 ASP A N 1
ATOM 744 C CA . ASP A 1 94 ? 18.185 -0.303 -6.348 1.00 72.12 94 ASP A CA 1
ATOM 745 C C . ASP A 1 94 ? 17.981 0.975 -7.186 1.00 72.12 94 ASP A C 1
ATOM 747 O O . ASP A 1 94 ? 17.580 0.883 -8.348 1.00 72.12 94 ASP A O 1
ATOM 751 N N . ASP A 1 95 ? 18.270 2.153 -6.620 1.00 63.75 95 ASP A N 1
ATOM 752 C CA . ASP A 1 95 ? 18.005 3.478 -7.226 1.00 63.75 95 ASP A CA 1
ATOM 753 C C . ASP A 1 95 ? 18.602 3.678 -8.644 1.00 63.75 95 ASP A C 1
ATOM 755 O O . ASP A 1 95 ? 18.261 4.632 -9.338 1.00 63.75 95 ASP A O 1
ATOM 759 N N . GLU A 1 96 ? 19.520 2.813 -9.092 1.00 56.00 96 GLU A N 1
ATOM 760 C CA . GLU A 1 96 ? 20.108 2.864 -10.441 1.00 56.00 96 GLU A CA 1
ATOM 761 C C . GLU A 1 96 ? 19.288 2.110 -11.512 1.00 56.00 96 GLU A C 1
ATOM 763 O O . GLU A 1 96 ? 19.517 2.324 -12.704 1.00 56.00 96 GLU A O 1
ATOM 768 N N . ASP A 1 97 ? 18.339 1.257 -11.109 1.00 55.44 97 ASP A N 1
ATOM 769 C CA . ASP A 1 97 ? 17.600 0.334 -11.987 1.00 55.44 97 ASP A CA 1
ATOM 770 C C . ASP A 1 97 ? 16.119 0.715 -12.195 1.00 55.44 97 ASP A C 1
ATOM 772 O O . ASP A 1 97 ? 15.393 0.012 -12.908 1.00 55.44 97 ASP A O 1
ATOM 776 N N . SER A 1 98 ? 15.634 1.805 -11.595 1.00 57.47 98 SER A N 1
ATOM 777 C CA . SER A 1 98 ? 14.237 2.227 -11.717 1.00 57.47 98 SER A CA 1
ATOM 778 C C . SER A 1 98 ? 14.046 3.265 -12.834 1.00 57.47 98 SER A C 1
ATOM 780 O O . SER A 1 98 ? 14.595 4.360 -12.789 1.00 57.47 98 SER A O 1
ATOM 782 N N . GLU A 1 99 ? 13.253 2.930 -13.861 1.00 57.50 99 GLU A N 1
ATOM 783 C CA . GLU A 1 99 ? 12.823 3.898 -14.895 1.00 57.50 99 GLU A CA 1
ATOM 784 C C . GLU A 1 99 ? 11.771 4.900 -14.371 1.00 57.50 99 GLU A C 1
ATOM 786 O O . GLU A 1 99 ? 11.512 5.916 -15.019 1.00 57.50 99 GLU A O 1
ATOM 791 N N . ASP A 1 100 ? 11.179 4.602 -13.211 1.00 60.22 100 ASP A N 1
ATOM 792 C CA . ASP A 1 100 ? 10.212 5.417 -12.477 1.00 60.22 100 ASP A CA 1
ATOM 793 C C . ASP A 1 100 ? 10.748 5.613 -11.052 1.00 60.22 100 ASP A C 1
ATOM 795 O O . ASP A 1 100 ? 11.113 4.634 -10.400 1.00 60.22 100 ASP A O 1
ATOM 799 N N . ASP A 1 101 ? 10.845 6.857 -10.585 1.00 63.47 101 ASP A N 1
ATOM 800 C CA . ASP A 1 101 ? 11.469 7.176 -9.289 1.00 63.47 101 ASP A CA 1
ATOM 801 C C . ASP A 1 101 ? 10.549 6.815 -8.101 1.00 63.47 101 ASP A C 1
ATOM 803 O O . ASP A 1 101 ? 10.982 6.818 -6.947 1.00 63.47 101 ASP A O 1
ATOM 807 N N . ASP A 1 102 ? 9.277 6.489 -8.370 1.00 75.31 102 ASP A N 1
ATOM 808 C CA . ASP A 1 102 ? 8.257 6.261 -7.350 1.00 75.31 102 ASP A CA 1
ATOM 809 C C . ASP A 1 102 ? 7.914 4.771 -7.169 1.00 75.31 102 ASP A C 1
ATOM 811 O O . ASP A 1 102 ? 7.512 4.055 -8.088 1.00 75.31 102 ASP A O 1
ATOM 815 N N . ILE A 1 103 ? 7.979 4.308 -5.919 1.00 81.56 103 ILE A N 1
ATOM 816 C CA . ILE A 1 103 ? 7.534 2.971 -5.519 1.00 81.56 103 ILE A CA 1
ATOM 817 C C . ILE A 1 103 ? 6.133 3.063 -4.915 1.00 81.56 103 ILE A C 1
ATOM 819 O O . ILE A 1 103 ? 5.913 3.695 -3.879 1.00 81.56 103 ILE A O 1
ATOM 823 N N . HIS A 1 104 ? 5.175 2.360 -5.514 1.00 86.12 104 HIS A N 1
ATOM 824 C CA . HIS A 1 104 ? 3.804 2.331 -5.017 1.00 86.12 104 HIS A CA 1
ATOM 825 C C . HIS A 1 104 ? 3.578 1.228 -3.964 1.00 86.12 104 HIS A C 1
ATOM 827 O O . HIS A 1 104 ? 3.971 0.071 -4.128 1.00 86.12 104 HIS A O 1
ATOM 833 N N . ILE A 1 105 ? 2.884 1.582 -2.875 1.00 89.94 105 ILE A N 1
ATOM 834 C CA . ILE A 1 105 ? 2.457 0.668 -1.803 1.00 89.94 105 ILE A CA 1
ATOM 835 C C . ILE A 1 105 ? 0.931 0.695 -1.709 1.00 89.94 105 ILE A C 1
ATOM 837 O O . ILE A 1 105 ? 0.315 1.758 -1.629 1.00 89.94 105 ILE A O 1
ATOM 841 N N . LEU A 1 106 ? 0.305 -0.482 -1.692 1.00 91.69 106 LEU A N 1
ATOM 842 C CA . LEU A 1 106 ? -1.140 -0.601 -1.514 1.00 91.69 106 LEU A CA 1
ATOM 843 C C . LEU A 1 106 ? -1.479 -0.541 -0.025 1.00 91.69 106 LEU A C 1
ATOM 845 O O . LEU A 1 106 ? -0.953 -1.316 0.775 1.00 91.69 106 LEU A O 1
ATOM 849 N N . VAL A 1 107 ? -2.406 0.348 0.329 1.00 90.50 107 VAL A N 1
ATOM 850 C CA . VAL A 1 107 ? -2.894 0.528 1.699 1.00 90.50 107 VAL A CA 1
ATOM 851 C C . VAL A 1 107 ? -4.329 0.026 1.795 1.00 90.50 107 VAL A C 1
ATOM 853 O O . VAL A 1 107 ? -5.212 0.517 1.091 1.00 90.50 107 VAL A O 1
ATOM 856 N N . ASP A 1 108 ? -4.583 -0.914 2.702 1.00 90.56 108 ASP A N 1
ATOM 857 C CA . ASP A 1 108 ? -5.934 -1.338 3.070 1.00 90.56 108 ASP A CA 1
ATOM 858 C C . ASP A 1 108 ? -6.210 -1.098 4.558 1.00 90.56 108 ASP A C 1
ATOM 860 O O . ASP A 1 108 ? -5.304 -0.993 5.382 1.00 90.56 108 ASP A O 1
ATOM 864 N N . ILE A 1 109 ? -7.491 -1.013 4.906 1.00 88.75 109 ILE A N 1
ATOM 865 C CA . ILE A 1 109 ? -7.967 -0.888 6.284 1.00 88.75 109 ILE A CA 1
ATOM 866 C C . ILE A 1 109 ? -8.615 -2.213 6.696 1.00 88.75 109 ILE A C 1
ATOM 868 O O . ILE A 1 109 ? -9.357 -2.827 5.925 1.00 88.75 109 ILE A O 1
ATOM 872 N N . SER A 1 110 ? -8.381 -2.654 7.932 1.00 86.56 110 SER A N 1
ATOM 873 C CA . SER A 1 110 ? -8.962 -3.875 8.486 1.00 86.56 110 SER A CA 1
ATOM 874 C C . SER A 1 110 ? -10.491 -3.882 8.341 1.00 86.56 110 SER A C 1
ATOM 876 O O . SER A 1 110 ? -11.165 -2.862 8.499 1.00 86.56 110 SER A O 1
ATOM 878 N N . GLU A 1 111 ? -11.085 -5.049 8.065 1.00 85.06 111 GLU A N 1
ATOM 879 C CA . GLU A 1 111 ? -12.549 -5.167 7.954 1.00 85.06 111 GLU A CA 1
ATOM 880 C C . GLU A 1 111 ? -13.271 -4.735 9.235 1.00 85.06 111 GLU A C 1
ATOM 882 O O . GLU A 1 111 ? -14.409 -4.268 9.184 1.00 85.06 111 GLU A O 1
ATOM 887 N N . GLN A 1 112 ? -12.614 -4.864 10.389 1.00 82.38 112 GLN A N 1
ATOM 888 C CA . GLN A 1 112 ? -13.139 -4.365 11.652 1.00 82.38 112 GLN A CA 1
ATOM 889 C C . GLN A 1 112 ? -13.195 -2.835 11.654 1.00 82.38 112 GLN A C 1
ATOM 891 O O . GLN A 1 112 ? -14.273 -2.277 11.850 1.00 82.38 112 GLN A O 1
ATOM 896 N N . ALA A 1 113 ? -12.092 -2.155 11.341 1.00 83.50 113 ALA A N 1
ATOM 897 C CA . ALA A 1 113 ? -12.068 -0.699 11.261 1.00 83.50 113 ALA A CA 1
ATOM 898 C C . ALA A 1 113 ? -12.998 -0.159 10.158 1.00 83.50 113 ALA A C 1
ATOM 900 O O . ALA A 1 113 ? -13.723 0.808 10.384 1.00 83.50 113 ALA A O 1
ATOM 901 N N . LYS A 1 114 ? -13.097 -0.830 9.002 1.00 83.62 114 LYS A N 1
ATOM 902 C CA . LYS A 1 114 ? -14.084 -0.499 7.956 1.00 83.62 114 LYS A CA 1
ATOM 903 C C . LYS A 1 114 ? -15.523 -0.557 8.476 1.00 83.62 114 LYS A C 1
ATOM 905 O O . LYS A 1 114 ? -16.333 0.300 8.119 1.00 83.62 114 LYS A O 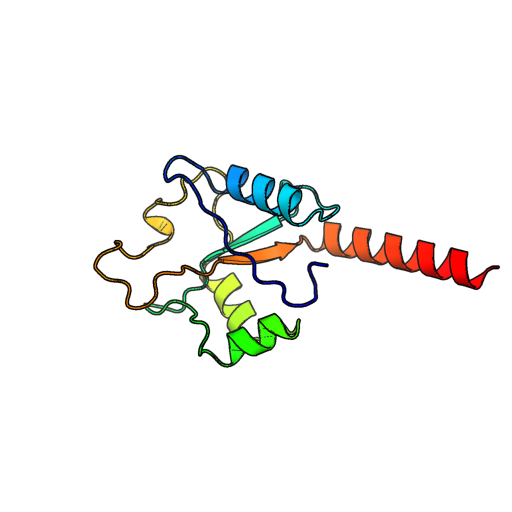1
ATOM 910 N N . LYS A 1 115 ? -15.873 -1.557 9.297 1.00 82.25 115 LYS A N 1
ATOM 911 C CA . LYS A 1 115 ? -17.206 -1.652 9.921 1.00 82.25 115 LYS A CA 1
ATOM 912 C C . LYS A 1 115 ? -17.445 -0.506 10.896 1.00 82.25 115 LYS A C 1
ATOM 914 O O . LYS A 1 115 ? -18.493 0.127 10.805 1.00 82.25 115 LYS A O 1
ATOM 919 N N . GLU A 1 116 ? -16.477 -0.201 11.754 1.00 80.44 116 GLU A N 1
ATOM 920 C CA . GLU A 1 116 ? -16.575 0.906 12.714 1.00 80.44 116 GLU A CA 1
ATOM 921 C C . GLU A 1 116 ? -16.749 2.2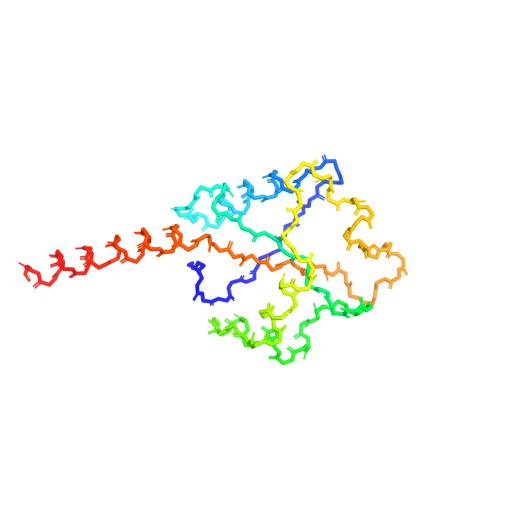63 12.016 1.00 80.44 116 GLU A C 1
ATOM 923 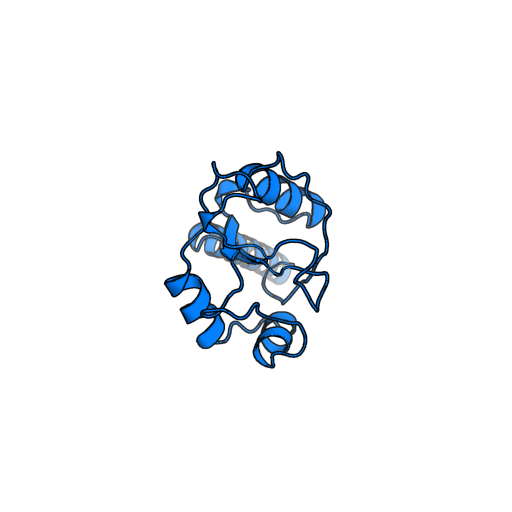O O . GLU A 1 116 ? -17.633 3.040 12.384 1.00 80.44 116 GLU A O 1
ATOM 928 N N . LEU A 1 117 ? -15.985 2.524 10.949 1.00 76.69 117 LEU A N 1
ATOM 929 C CA . LEU A 1 117 ? -16.113 3.740 10.137 1.00 76.69 117 LEU A CA 1
ATOM 930 C C . LEU A 1 117 ? -17.490 3.848 9.469 1.00 76.69 117 LEU A C 1
ATOM 932 O O . LEU A 1 117 ? -18.090 4.925 9.431 1.00 76.69 117 LEU A O 1
ATOM 936 N N . ARG A 1 118 ? -18.021 2.731 8.952 1.00 75.81 118 ARG A N 1
ATOM 937 C CA . ARG A 1 118 ? -19.370 2.689 8.365 1.00 75.81 118 ARG A CA 1
ATOM 938 C C . ARG A 1 118 ? -20.447 2.952 9.417 1.00 75.81 118 ARG A C 1
ATOM 940 O O . ARG A 1 118 ? -21.366 3.712 9.129 1.00 75.81 118 ARG A O 1
ATOM 947 N N . LEU A 1 119 ? -20.324 2.371 10.615 1.00 67.38 119 LEU A N 1
ATOM 948 C CA . LEU A 1 119 ? -21.261 2.610 11.717 1.00 67.38 119 LEU A CA 1
ATOM 949 C C . LEU A 1 119 ? -21.284 4.083 12.132 1.00 67.38 119 LEU A C 1
ATOM 951 O O . LEU A 1 119 ? -22.366 4.653 12.255 1.00 67.38 119 LEU A O 1
ATOM 955 N N . HIS A 1 120 ? -20.115 4.707 12.304 1.00 60.91 120 HIS A N 1
ATOM 956 C CA . HIS A 1 120 ? -20.028 6.121 12.676 1.00 60.91 120 HIS A CA 1
ATOM 957 C C . HIS A 1 120 ? -20.706 7.022 11.640 1.00 60.91 120 HIS A C 1
ATOM 959 O O . HIS A 1 120 ? -21.487 7.894 12.011 1.00 60.91 120 HIS A O 1
ATOM 965 N N . ARG A 1 121 ? -20.496 6.760 10.343 1.00 60.56 121 ARG A N 1
ATOM 966 C CA . ARG A 1 121 ? -21.173 7.502 9.269 1.00 60.56 121 ARG A CA 1
ATOM 967 C C . ARG A 1 121 ? -22.694 7.332 9.311 1.00 60.56 121 ARG A C 1
ATOM 969 O O . ARG A 1 121 ? -23.413 8.317 9.205 1.00 60.56 121 ARG A O 1
ATOM 976 N N . THR A 1 122 ? -23.193 6.107 9.484 1.00 64.69 122 THR A N 1
ATOM 977 C CA . THR A 1 122 ? -24.643 5.852 9.530 1.00 64.69 122 THR A CA 1
ATOM 978 C C . THR A 1 122 ? -25.304 6.492 10.752 1.00 64.69 122 THR A C 1
ATOM 980 O O . THR A 1 122 ? -26.424 6.987 10.648 1.00 64.69 122 THR A O 1
ATOM 983 N N . LEU A 1 123 ? -24.626 6.519 11.903 1.00 61.56 123 LEU A N 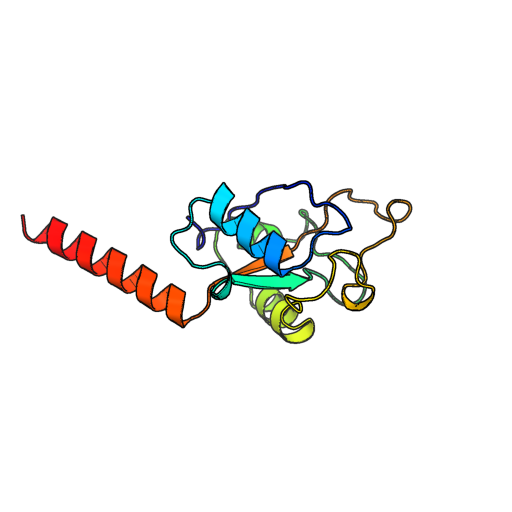1
ATOM 984 C CA . LEU A 1 123 ? -25.121 7.214 13.093 1.00 61.56 123 LEU A CA 1
ATOM 985 C C . LEU A 1 123 ? -25.187 8.730 12.872 1.00 61.56 123 LEU A C 1
ATOM 987 O O . LEU A 1 123 ? -26.198 9.339 13.213 1.00 61.56 123 LEU A O 1
ATOM 991 N N . ASP A 1 124 ? -24.168 9.323 12.249 1.00 59.03 124 ASP A N 1
ATOM 992 C CA . ASP A 1 124 ? -24.130 10.760 11.950 1.00 59.03 124 ASP A CA 1
ATOM 993 C C . ASP A 1 124 ? -25.223 11.163 10.934 1.00 59.03 124 ASP A C 1
ATOM 995 O O . ASP A 1 124 ? -25.982 12.112 11.142 1.00 59.03 124 ASP A O 1
ATOM 999 N N . GLU A 1 125 ? -25.420 10.361 9.881 1.00 58.59 125 GLU A N 1
ATOM 1000 C CA . GLU A 1 125 ? -26.513 10.535 8.912 1.00 58.59 125 GLU A CA 1
ATOM 1001 C C . GLU A 1 125 ? -27.902 10.361 9.548 1.00 58.59 125 GLU A C 1
ATOM 1003 O O . GLU A 1 125 ? -28.827 11.119 9.240 1.00 58.59 125 GLU A O 1
ATOM 1008 N N . SER A 1 126 ? -28.060 9.401 10.465 1.00 58.12 126 SER A N 1
ATOM 1009 C CA . SER A 1 126 ? -29.319 9.168 11.181 1.00 58.12 126 SER A CA 1
ATOM 1010 C C . SER A 1 126 ? -29.652 10.306 12.149 1.00 58.12 126 SER A C 1
ATOM 1012 O O . SER A 1 126 ? -30.820 10.684 12.265 1.00 58.12 126 SER A O 1
ATOM 1014 N N . VAL A 1 127 ? -28.654 10.875 12.832 1.00 61.88 127 VAL A N 1
ATOM 1015 C CA . VAL A 1 127 ? -28.819 12.061 13.691 1.00 61.88 127 VAL A CA 1
ATOM 1016 C C . VAL A 1 127 ? -29.175 13.289 12.853 1.00 61.88 127 VAL A C 1
ATOM 1018 O O . VAL A 1 127 ? -30.019 14.091 13.257 1.00 61.88 127 VAL A O 1
ATOM 1021 N N . ARG A 1 128 ? -28.589 13.422 11.659 1.00 59.25 128 ARG A N 1
ATOM 1022 C CA . ARG A 1 128 ? -28.886 14.518 10.732 1.00 59.25 128 ARG A CA 1
ATOM 1023 C C . ARG A 1 128 ? -30.274 14.411 10.090 1.00 59.25 128 ARG A C 1
ATOM 1025 O O . ARG A 1 128 ? -30.896 15.440 9.869 1.00 59.25 128 ARG A O 1
ATOM 1032 N N . CYS A 1 129 ? -30.774 13.203 9.823 1.00 54.69 129 CYS A N 1
ATOM 1033 C CA . CYS A 1 129 ? -32.131 12.987 9.295 1.00 54.69 129 CYS A CA 1
ATOM 1034 C C . CYS A 1 129 ? -33.243 13.085 10.354 1.00 54.69 129 CYS A C 1
ATOM 1036 O O . CYS A 1 129 ? -34.416 13.104 9.991 1.00 54.69 129 CYS A O 1
ATOM 1038 N N . SER A 1 130 ? -32.899 13.111 11.645 1.00 59.31 130 SER A N 1
ATOM 1039 C CA . SER A 1 130 ? -33.871 13.188 12.750 1.00 59.31 130 SER A CA 1
ATOM 1040 C C . SER A 1 130 ? -34.147 14.624 13.230 1.00 59.31 130 SER A C 1
ATOM 1042 O O . SER A 1 130 ? -34.830 14.795 14.241 1.00 59.31 130 SER A O 1
ATOM 1044 N N . GLN A 1 131 ? -33.609 15.636 12.537 1.00 48.59 131 GLN A N 1
ATOM 1045 C CA . GLN A 1 131 ? -33.772 17.069 12.824 1.00 48.59 131 GLN A CA 1
ATOM 1046 C C . GLN A 1 131 ? -34.594 17.778 11.748 1.00 48.59 131 GLN A C 1
ATOM 1048 O O . GLN A 1 131 ? -34.453 17.414 10.560 1.00 48.59 131 GLN A O 1
#

InterPro domains:
  IPR045379 Crinkler effector protein, N-terminal [PF20147] (5-107)

Secondary structure (DSSP, 8-state):
-TTS---------TT-BHHHHHHHHHHHTT-SS-GGGEEEEE-EETTEE--TTSHHHHHHHTT---HHHHHHHHHH-PPPTTSBTT-GGG-PPPTTS-SSS---EEEEE-HHHHHHHHHHHHHHHHHHHT-

Radius of gyration: 16.35 Å; chains: 1; bounding box: 54×30×31 Å

Sequence (131 aa):
MIGGGSIFVMDIDERQNVWQLKEMITEENHVPVSPKDLKLYVAKNDENWLDSSDPNFKRLEEGAVPAEITDMMARNGEMDDTYPMLHTAFGFPDDEDSEDDDIHILVDISEQAKKELRLHRTLDESVRCSQ

Foldseek 3Di:
DQLAQDDDDDDDDQQAFQLVVLVVVCVVVVDPADSVQKFKFFQDDPPRHDDCPDPQSVCSNRSHHDPVNVVRCVVRDTGDRPDGPPPCSSVDDDCVPDPDNDGDMDMDGHPVVVVVVVVVVVVVVVVVVVD

Organism: NCBI:txid2107226